Protein AF-A0A7S4HTW0-F1 (afdb_monomer_lite)

pLDDT: mean 77.47, std 12.2, range [44.06, 92.94]

Radius of gyration: 13.74 Å; chains: 1; bounding box: 31×40×32 Å

Secondary structure (DSSP, 8-state):
--HHHHHHHHHHH---HHHHHHHHHHHHHTT-SGGGHHHHHHHHGGGGGSTTTHHHHHHHHHHHHHH-GGGHHHHHHHHHHHHTS--S-HHHHHHHHHHHHHHHHH-HHHHGGGT-

InterPro domains:
  IPR016024 Armadillo-type fold [SSF48371] (3-113)
  IPR022542 Focadhesin/RST, DUF3730 [PF12530] (4-115)
  IPR045163 Focadhesin/RST1 [PTHR16212] (3-115)

Foldseek 3Di:
DDVVVVLVVVLVVDPDPVVSVVSLVVLLVCVLDVVCLVVSCVVLVVQCPPLVCVLSSLLSLLSNCVSPVVCVVVSVVSLVVLLPDDDPDVSSVVSSVVSLVSQCVVPVVRNPVVVD

Organism: NCBI:txid1487602

Structure (mmCIF, N/CA/C/O backbone):
data_AF-A0A7S4HTW0-F1
#
_entry.id   AF-A0A7S4HTW0-F1
#
loop_
_atom_site.group_PDB
_atom_site.id
_atom_site.type_symbol
_atom_site.label_atom_id
_atom_site.label_alt_id
_atom_site.label_comp_id
_atom_site.label_asym_id
_atom_site.label_entity_id
_atom_site.label_seq_id
_atom_site.pdbx_PDB_ins_code
_atom_site.Cartn_x
_atom_site.Cartn_y
_atom_site.Cartn_z
_atom_site.occupancy
_atom_site.B_iso_or_equiv
_atom_site.auth_seq_id
_atom_site.auth_comp_id
_atom_site.auth_asym_id
_atom_site.auth_atom_id
_atom_site.pdbx_PDB_model_num
ATOM 1 N N . ILE A 1 1 ? 3.308 24.337 -8.013 1.00 44.06 1 ILE A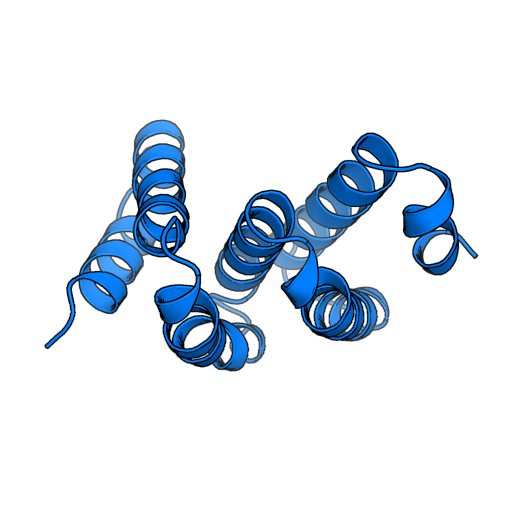 N 1
ATOM 2 C CA . ILE A 1 1 ? 2.303 23.729 -7.103 1.00 44.06 1 ILE A CA 1
ATOM 3 C C . ILE A 1 1 ? 1.699 22.551 -7.860 1.00 44.06 1 ILE A C 1
ATOM 5 O O . ILE A 1 1 ? 1.179 22.760 -8.945 1.00 44.06 1 ILE A O 1
ATOM 9 N N . GLY A 1 2 ? 1.962 21.319 -7.417 1.00 54.97 2 GLY A N 1
ATOM 10 C CA . GLY A 1 2 ? 1.760 20.112 -8.230 1.00 54.97 2 GLY A CA 1
ATOM 11 C C . GLY A 1 2 ? 0.291 19.713 -8.394 1.00 54.97 2 GLY A C 1
ATOM 12 O O . GLY A 1 2 ? -0.518 19.932 -7.501 1.00 54.97 2 GLY A O 1
ATOM 13 N N . LEU A 1 3 ? -0.033 19.065 -9.515 1.00 62.06 3 LEU A N 1
ATOM 14 C CA . LEU A 1 3 ? -1.338 18.433 -9.764 1.00 62.06 3 LEU A CA 1
ATOM 15 C C . LEU A 1 3 ? -1.679 17.343 -8.732 1.00 62.06 3 LEU A C 1
ATOM 17 O O . LEU A 1 3 ? -2.847 17.092 -8.465 1.00 62.06 3 LEU A O 1
ATOM 21 N N . LEU A 1 4 ? -0.667 16.727 -8.113 1.00 61.25 4 LEU A N 1
ATOM 22 C CA . LEU A 1 4 ? -0.826 15.634 -7.151 1.00 61.25 4 LEU A CA 1
ATOM 23 C C . LEU A 1 4 ? -1.678 16.024 -5.919 1.00 61.25 4 LEU A C 1
ATOM 25 O O . LEU A 1 4 ? -2.690 15.367 -5.689 1.00 61.25 4 LEU A O 1
ATOM 29 N N . PRO A 1 5 ? -1.363 17.098 -5.160 1.00 58.94 5 PRO A N 1
ATOM 30 C CA . PRO A 1 5 ? -2.214 17.535 -4.051 1.00 58.94 5 PRO A CA 1
ATOM 31 C C . PRO A 1 5 ? -3.611 18.003 -4.487 1.00 58.94 5 PRO A C 1
ATOM 33 O O . PRO A 1 5 ? -4.550 17.847 -3.717 1.00 58.94 5 PRO A O 1
ATOM 36 N N . LEU A 1 6 ? -3.786 18.514 -5.713 1.00 62.47 6 LEU A N 1
ATOM 37 C CA . LEU A 1 6 ? -5.107 18.896 -6.236 1.00 62.47 6 LEU A CA 1
ATOM 38 C C . LEU A 1 6 ? -5.983 17.678 -6.554 1.00 62.47 6 LEU A C 1
ATOM 40 O O . LEU A 1 6 ? -7.160 17.673 -6.207 1.00 62.47 6 LEU A O 1
ATOM 44 N N . LEU A 1 7 ? -5.409 16.636 -7.162 1.00 65.44 7 LEU A N 1
ATOM 45 C CA . LEU A 1 7 ? -6.106 15.374 -7.430 1.00 65.44 7 LEU A CA 1
ATOM 46 C C . LEU A 1 7 ? -6.454 14.644 -6.129 1.00 65.44 7 LEU A C 1
ATOM 48 O O . LEU A 1 7 ? -7.542 14.087 -6.005 1.00 65.44 7 LEU A O 1
ATOM 52 N N . MET A 1 8 ? -5.568 14.698 -5.132 1.00 62.75 8 MET A N 1
ATOM 53 C CA . MET A 1 8 ? -5.853 14.179 -3.793 1.00 62.75 8 MET A CA 1
ATOM 54 C C . MET A 1 8 ? -6.981 14.950 -3.100 1.00 62.75 8 MET A C 1
ATOM 56 O O . MET A 1 8 ? -7.924 14.337 -2.608 1.00 62.75 8 MET A O 1
ATOM 60 N N . TYR A 1 9 ? -6.940 16.283 -3.148 1.00 64.56 9 TYR A N 1
ATOM 61 C CA . TYR A 1 9 ? -7.990 17.139 -2.596 1.00 64.56 9 TYR A CA 1
ATOM 62 C C . TYR A 1 9 ? -9.346 16.953 -3.299 1.00 64.56 9 TYR A C 1
ATOM 64 O O . TYR A 1 9 ? -10.391 16.952 -2.651 1.00 64.56 9 TYR A O 1
ATOM 72 N N . GLN A 1 10 ? -9.358 16.755 -4.622 1.00 61.84 10 GLN A N 1
ATOM 73 C CA . GLN A 1 10 ? -10.582 16.420 -5.357 1.00 61.84 10 GLN A CA 1
ATOM 74 C C . GLN A 1 10 ? -11.102 15.028 -4.990 1.00 61.84 10 GLN A C 1
ATOM 76 O O . GLN A 1 10 ? -12.297 14.874 -4.764 1.00 61.84 10 GLN A O 1
ATOM 81 N N . SER A 1 11 ? -10.224 14.031 -4.848 1.00 61.78 11 SER A N 1
ATOM 82 C CA . SER A 1 11 ? -10.611 12.674 -4.442 1.00 61.78 11 SER A CA 1
ATOM 83 C C . SER A 1 11 ? -11.278 12.625 -3.061 1.00 61.78 11 SER A C 1
ATOM 85 O O . SER A 1 11 ? -12.131 11.773 -2.836 1.00 61.78 11 SER A O 1
ATOM 87 N N . GLU A 1 12 ? -10.915 13.507 -2.131 1.00 59.44 12 GLU A N 1
ATOM 88 C CA . GLU A 1 12 ? -11.567 13.604 -0.812 1.00 59.44 12 GLU A CA 1
ATOM 89 C C . GLU A 1 12 ? -12.953 14.262 -0.871 1.00 59.44 12 GLU A C 1
ATOM 91 O O . GLU A 1 12 ? -13.791 14.038 0.001 1.00 59.44 12 GLU A O 1
ATOM 96 N N . ARG A 1 13 ? -13.214 15.071 -1.901 1.00 63.84 13 ARG A N 1
ATOM 97 C CA . ARG A 1 13 ? -14.481 15.798 -2.076 1.00 63.84 13 ARG A CA 1
ATOM 98 C C . ARG A 1 13 ? -15.479 15.071 -2.973 1.00 63.84 13 ARG A C 1
ATOM 100 O O . ARG A 1 13 ? -16.671 15.381 -2.923 1.00 63.84 13 ARG A O 1
ATOM 107 N N . GLU A 1 14 ? -15.014 14.117 -3.773 1.00 64.69 14 GLU A N 1
ATOM 108 C CA . GLU A 1 14 ? -15.860 13.322 -4.656 1.00 64.69 14 GLU A CA 1
ATOM 109 C C . GLU A 1 14 ? -16.667 12.276 -3.882 1.00 64.69 14 GLU A C 1
ATOM 111 O O . GLU A 1 14 ? -16.128 11.311 -3.348 1.00 64.69 14 GLU A O 1
ATOM 116 N N . ARG A 1 15 ? -17.996 12.441 -3.869 1.00 55.78 15 ARG A N 1
ATOM 117 C CA . ARG A 1 15 ? -18.935 11.483 -3.249 1.00 55.78 15 ARG A CA 1
ATOM 118 C C . ARG A 1 15 ? -19.209 10.267 -4.133 1.00 55.78 15 ARG A C 1
ATOM 120 O O . ARG A 1 15 ? -19.797 9.287 -3.685 1.00 55.78 15 ARG A O 1
ATOM 127 N N . ASN A 1 16 ? -18.825 10.341 -5.407 1.00 57.66 16 ASN A N 1
ATOM 128 C CA . ASN A 1 16 ? -18.996 9.251 -6.350 1.00 57.66 16 ASN A CA 1
ATOM 129 C C . ASN A 1 16 ? -17.764 8.336 -6.317 1.00 57.66 16 ASN A C 1
ATOM 131 O O . ASN A 1 16 ? -16.721 8.654 -6.893 1.00 57.66 16 ASN A O 1
ATOM 135 N N . ASN A 1 17 ? -17.921 7.161 -5.702 1.00 57.16 17 ASN A N 1
ATOM 136 C CA . ASN A 1 17 ? -16.883 6.128 -5.585 1.00 57.16 17 ASN A CA 1
ATOM 137 C C . ASN A 1 17 ? -16.231 5.759 -6.932 1.00 57.16 17 ASN A C 1
ATOM 139 O O . ASN A 1 17 ? -15.057 5.389 -6.982 1.00 57.16 17 ASN A O 1
ATOM 143 N N . HIS A 1 18 ? -16.972 5.866 -8.039 1.00 58.78 18 HIS A N 1
ATOM 144 C CA . HIS A 1 18 ? -16.463 5.554 -9.371 1.00 58.78 18 HIS A CA 1
ATOM 145 C C . HIS A 1 18 ? -15.494 6.634 -9.879 1.00 58.78 18 HIS A C 1
ATOM 147 O O . HIS A 1 18 ? -14.424 6.318 -10.399 1.00 58.78 18 HIS A O 1
ATOM 153 N N . VAL A 1 19 ? -15.833 7.908 -9.666 1.00 59.22 19 VAL A N 1
ATOM 154 C CA . VAL A 1 19 ? -14.993 9.063 -10.029 1.00 59.22 19 VAL A CA 1
ATOM 155 C C . VAL A 1 19 ? -13.769 9.133 -9.119 1.00 59.22 19 VAL A C 1
ATOM 157 O O . VAL A 1 19 ? -12.651 9.285 -9.606 1.00 59.22 19 VAL A O 1
ATOM 160 N N . GLN A 1 20 ? -13.959 8.894 -7.821 1.00 61.06 20 GLN A N 1
ATOM 161 C CA . GLN A 1 20 ? -12.878 8.801 -6.845 1.00 61.06 20 GLN A CA 1
ATOM 162 C C . GLN A 1 20 ? -11.871 7.703 -7.219 1.00 61.06 20 GLN A C 1
ATOM 164 O O . GLN A 1 20 ? -10.665 7.941 -7.264 1.00 61.06 20 GLN A O 1
ATOM 169 N N . SER A 1 21 ? -12.352 6.506 -7.578 1.00 59.09 21 SER A N 1
ATOM 170 C CA . SER A 1 21 ? -11.487 5.414 -8.037 1.00 59.09 21 SER A CA 1
ATOM 171 C C . SER A 1 21 ? -10.690 5.799 -9.283 1.00 59.09 21 SER A C 1
ATOM 173 O O . SER A 1 21 ? -9.509 5.459 -9.363 1.00 59.09 21 SER A O 1
ATOM 175 N N . LYS A 1 22 ? -11.303 6.536 -10.218 1.00 65.81 22 LYS A N 1
ATOM 176 C CA . LYS A 1 22 ? -10.691 6.976 -11.480 1.00 65.81 22 LYS A CA 1
ATOM 177 C C . LYS A 1 22 ? -9.633 8.067 -11.270 1.00 65.81 22 LYS A C 1
ATOM 179 O O . LYS A 1 22 ? -8.553 7.979 -11.841 1.00 65.81 22 LYS A O 1
ATOM 184 N N . ILE A 1 23 ? -9.876 9.025 -10.375 1.00 65.19 23 ILE A N 1
ATOM 185 C CA . ILE A 1 23 ? -8.879 10.031 -9.960 1.00 65.19 23 ILE A CA 1
ATOM 186 C C . ILE A 1 23 ? -7.705 9.366 -9.226 1.00 65.19 23 ILE A C 1
ATOM 188 O O . ILE A 1 23 ? -6.542 9.692 -9.445 1.00 65.19 23 ILE A O 1
ATOM 192 N N . LEU A 1 24 ? -7.979 8.362 -8.393 1.00 62.97 24 LEU A N 1
ATOM 193 C CA . LEU A 1 24 ? -6.928 7.575 -7.744 1.00 62.97 24 LEU A CA 1
ATOM 194 C C . LEU A 1 24 ? -6.183 6.651 -8.724 1.00 62.97 24 LEU A C 1
ATOM 196 O O . LEU A 1 24 ? -5.115 6.140 -8.382 1.00 62.97 24 LEU A O 1
ATOM 200 N N . GLN A 1 25 ? -6.748 6.351 -9.899 1.00 63.50 25 GLN A N 1
ATOM 201 C CA . GLN A 1 25 ? -6.101 5.537 -10.939 1.00 63.50 25 GLN A CA 1
ATOM 202 C C . GLN A 1 25 ? -5.088 6.350 -11.753 1.00 63.50 25 GLN A C 1
ATOM 204 O O . GLN A 1 25 ? -4.057 5.799 -12.127 1.00 63.50 25 GLN A O 1
ATOM 209 N N . THR A 1 26 ? -5.305 7.653 -11.935 1.00 66.75 26 THR A N 1
ATOM 210 C CA . THR A 1 26 ? -4.392 8.518 -12.702 1.00 66.75 26 THR A CA 1
ATOM 211 C C . THR A 1 26 ? -3.118 8.894 -11.935 1.00 66.75 26 THR A C 1
ATOM 213 O O . THR A 1 26 ? -2.086 9.186 -12.536 1.00 66.75 26 THR A O 1
ATOM 216 N N . ILE A 1 27 ? -3.126 8.832 -10.597 1.00 63.75 27 ILE A N 1
ATOM 217 C CA . ILE A 1 27 ? -1.941 9.134 -9.772 1.00 63.75 27 ILE A CA 1
ATOM 218 C C . ILE A 1 27 ? -0.791 8.123 -9.997 1.00 63.75 27 ILE A C 1
ATOM 220 O O . ILE A 1 27 ? 0.342 8.551 -10.222 1.00 63.75 27 ILE A O 1
ATOM 224 N N . PRO A 1 28 ? -1.024 6.797 -9.988 1.00 58.78 28 PRO A N 1
ATOM 225 C CA . PRO A 1 28 ? -0.009 5.814 -10.374 1.00 58.78 28 PRO A CA 1
ATOM 226 C C . PRO A 1 28 ? 0.411 5.881 -11.848 1.00 58.78 28 PRO A C 1
ATOM 228 O O . PRO A 1 28 ? 1.535 5.497 -12.163 1.00 58.78 28 PRO A O 1
ATOM 231 N N . GLU A 1 29 ? -0.444 6.370 -12.753 1.00 64.25 29 GLU A N 1
ATOM 232 C CA . GLU A 1 29 ? -0.090 6.546 -14.173 1.00 64.25 29 GLU A CA 1
ATOM 233 C C . GLU A 1 29 ? 0.989 7.623 -14.361 1.00 64.25 29 GLU A C 1
ATOM 235 O O . GLU A 1 29 ? 1.889 7.457 -15.186 1.00 64.25 29 GLU A O 1
ATOM 240 N N . LEU A 1 30 ? 1.004 8.662 -13.521 1.00 61.66 30 LEU A N 1
ATOM 241 C CA . LEU A 1 30 ? 2.111 9.631 -13.446 1.00 61.66 30 LEU A CA 1
ATOM 242 C C . LEU A 1 30 ? 3.435 8.991 -12.986 1.00 61.66 30 LEU A C 1
ATOM 244 O O . LEU A 1 30 ? 4.512 9.517 -13.265 1.00 61.66 30 LEU A O 1
ATOM 248 N N . ALA A 1 31 ? 3.372 7.840 -12.314 1.00 56.88 31 ALA A N 1
ATOM 249 C CA . ALA A 1 31 ? 4.530 7.041 -11.935 1.00 56.88 31 ALA A CA 1
ATOM 250 C C . ALA A 1 31 ? 4.884 5.970 -12.982 1.00 56.88 31 ALA A C 1
ATOM 252 O O . ALA A 1 31 ? 5.606 5.034 -12.664 1.00 56.88 31 ALA A O 1
ATOM 253 N N . SER A 1 32 ? 4.427 6.072 -14.232 1.00 62.19 32 SER A N 1
ATOM 254 C CA . SER A 1 32 ? 4.818 5.116 -15.284 1.00 62.19 32 SER A CA 1
ATOM 255 C C . SER A 1 32 ? 6.309 5.204 -15.635 1.00 62.19 32 SER A C 1
ATOM 257 O O . SER A 1 32 ? 6.926 4.203 -15.989 1.00 62.19 32 SER A O 1
ATOM 259 N N . HIS A 1 33 ? 6.923 6.385 -15.487 1.00 67.44 33 HIS A N 1
ATOM 260 C CA . HIS A 1 33 ? 8.357 6.553 -15.709 1.00 67.44 33 HIS A CA 1
ATOM 261 C C . HIS A 1 33 ? 9.157 6.162 -14.450 1.00 67.44 33 HIS A C 1
ATOM 263 O O . HIS A 1 33 ? 8.848 6.648 -13.355 1.00 67.44 33 HIS A O 1
ATOM 269 N N . PRO A 1 34 ? 10.239 5.367 -14.552 1.00 65.62 34 PRO A N 1
ATOM 270 C CA . PRO A 1 34 ? 11.024 4.950 -13.390 1.00 65.62 34 PRO A CA 1
ATOM 271 C C . PRO A 1 34 ? 11.536 6.136 -12.556 1.00 65.62 34 PRO A C 1
ATOM 273 O O . PRO A 1 34 ? 11.553 6.105 -11.329 1.00 65.62 34 PRO A O 1
ATOM 276 N N . GLN A 1 35 ? 11.910 7.251 -13.166 1.00 71.25 35 GLN A N 1
ATOM 277 C CA . GLN A 1 35 ? 12.405 8.399 -12.393 1.00 71.25 35 GLN A CA 1
ATOM 278 C C . GLN A 1 35 ? 11.339 9.026 -11.470 1.00 71.25 35 GLN A C 1
ATOM 280 O O . GLN A 1 35 ? 11.688 9.649 -10.469 1.00 71.25 35 GLN A O 1
ATOM 285 N N . MET A 1 36 ? 10.050 8.783 -11.731 1.00 73.19 36 MET A N 1
ATOM 286 C CA . MET A 1 36 ? 8.935 9.324 -10.947 1.00 73.19 36 MET A CA 1
ATOM 287 C C . MET A 1 36 ? 8.617 8.519 -9.684 1.00 73.19 36 MET A C 1
ATOM 289 O O . MET A 1 36 ? 7.902 9.017 -8.818 1.00 73.19 36 MET A O 1
ATOM 293 N N . LEU A 1 37 ? 9.189 7.322 -9.505 1.00 79.62 37 LEU A N 1
ATOM 294 C CA . LEU A 1 37 ? 8.905 6.503 -8.322 1.00 79.62 37 LEU A CA 1
ATOM 295 C C . LEU A 1 37 ? 9.289 7.186 -7.019 1.00 79.62 37 LEU A C 1
ATOM 297 O O . LEU A 1 37 ? 8.507 7.204 -6.077 1.00 79.62 37 LEU A O 1
ATOM 301 N N . VAL A 1 38 ? 10.520 7.693 -6.941 1.00 79.62 38 VAL A N 1
ATOM 302 C CA . VAL A 1 38 ? 11.048 8.259 -5.697 1.00 79.62 38 VAL A CA 1
ATOM 303 C C . VAL A 1 38 ? 10.285 9.531 -5.310 1.00 79.62 38 VAL A C 1
ATOM 305 O O . VAL A 1 38 ? 9.873 9.606 -4.152 1.00 79.62 38 VAL A O 1
ATOM 308 N N . PRO A 1 39 ? 10.029 10.490 -6.2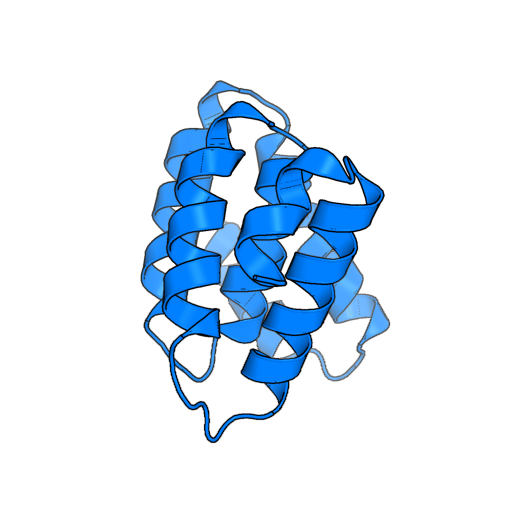24 1.00 78.88 39 PRO A N 1
ATOM 309 C CA . PRO A 1 39 ? 9.174 11.640 -5.939 1.00 78.88 39 PRO A CA 1
ATOM 310 C C . PRO A 1 39 ? 7.759 11.246 -5.507 1.00 78.88 39 PRO A C 1
ATOM 312 O O . PRO A 1 39 ? 7.308 11.683 -4.453 1.00 78.88 39 PRO A O 1
ATOM 315 N N . VAL A 1 40 ? 7.087 10.371 -6.265 1.00 81.31 40 VAL A N 1
ATOM 316 C CA . VAL A 1 40 ? 5.699 9.970 -5.984 1.00 81.31 40 VAL A CA 1
ATOM 317 C C . VAL A 1 40 ? 5.602 9.234 -4.648 1.00 81.31 40 VAL A C 1
ATOM 319 O O . VAL A 1 40 ? 4.760 9.568 -3.817 1.00 81.31 40 VAL A O 1
ATOM 322 N N . TYR A 1 41 ? 6.517 8.298 -4.383 1.00 84.31 41 TYR A N 1
ATOM 323 C CA . TYR A 1 41 ? 6.577 7.600 -3.100 1.00 84.31 41 TYR A CA 1
ATOM 324 C C . TYR A 1 41 ?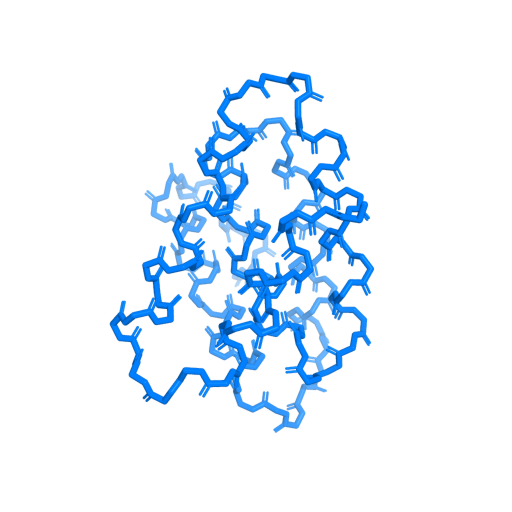 6.807 8.578 -1.941 1.00 84.31 41 TYR A C 1
ATOM 326 O O . TYR A 1 41 ? 6.114 8.496 -0.930 1.00 84.31 41 TYR A O 1
ATOM 334 N N . LYS A 1 42 ? 7.748 9.525 -2.077 1.00 83.94 42 LYS A N 1
ATOM 335 C CA . LYS A 1 42 ? 8.037 10.529 -1.038 1.00 83.94 42 LYS A CA 1
ATOM 336 C C . LYS A 1 42 ? 6.852 11.457 -0.762 1.00 83.94 42 LYS A C 1
ATOM 338 O O . LYS A 1 42 ? 6.709 11.896 0.373 1.00 83.94 42 LYS A O 1
ATOM 343 N N . SER A 1 43 ? 6.010 11.739 -1.755 1.00 82.38 43 SER A N 1
ATOM 344 C CA . SER A 1 43 ? 4.793 12.535 -1.561 1.00 82.38 43 SER A CA 1
ATOM 345 C C . SER A 1 43 ? 3.681 11.762 -0.848 1.00 82.38 43 SER A C 1
ATOM 347 O O . SER A 1 43 ? 2.956 12.354 -0.056 1.00 82.38 43 SER A O 1
ATOM 349 N N . ILE A 1 44 ? 3.548 10.455 -1.101 1.00 84.19 44 ILE A N 1
ATOM 350 C CA . ILE A 1 44 ? 2.446 9.638 -0.561 1.00 84.19 44 ILE A CA 1
ATOM 351 C C . ILE A 1 44 ? 2.780 9.054 0.818 1.00 84.19 44 ILE A C 1
ATOM 353 O O . ILE A 1 44 ? 1.931 9.047 1.704 1.00 84.19 44 ILE A O 1
ATOM 357 N N . ALA A 1 45 ? 4.009 8.574 1.025 1.00 86.62 45 ALA A N 1
ATOM 358 C CA . ALA A 1 45 ? 4.426 7.903 2.258 1.00 86.62 45 ALA A CA 1
ATOM 359 C C . ALA A 1 45 ? 4.089 8.653 3.567 1.00 86.62 45 ALA A C 1
ATOM 361 O O . ALA A 1 45 ? 3.569 8.006 4.477 1.00 86.62 45 ALA A O 1
ATOM 362 N N . PRO A 1 46 ? 4.317 9.977 3.706 1.00 87.06 46 PRO A N 1
ATOM 363 C CA . PRO A 1 46 ? 3.992 10.679 4.950 1.00 87.06 46 PRO A CA 1
ATOM 364 C C . PRO A 1 46 ? 2.486 10.732 5.247 1.00 87.06 46 PRO A C 1
ATOM 366 O O . PRO A 1 46 ? 2.105 10.837 6.412 1.00 87.06 46 PRO A O 1
ATOM 369 N N . LEU A 1 47 ? 1.626 10.611 4.230 1.00 85.62 47 LEU A N 1
ATOM 370 C CA . LEU A 1 47 ? 0.168 10.667 4.383 1.00 85.62 47 LEU A CA 1
ATOM 371 C C . LEU A 1 47 ? -0.390 9.442 5.112 1.00 85.62 47 LEU A C 1
ATOM 373 O O . LEU A 1 47 ? -1.452 9.514 5.718 1.00 85.62 47 LEU A O 1
ATOM 377 N N . VAL A 1 48 ? 0.355 8.335 5.135 1.00 87.06 48 VAL A N 1
ATOM 378 C CA . VAL A 1 48 ? -0.029 7.129 5.879 1.00 87.06 48 VAL A CA 1
ATOM 379 C C . VAL A 1 48 ? -0.105 7.376 7.393 1.00 87.06 48 VAL A C 1
ATOM 381 O O . VAL A 1 48 ? -0.824 6.673 8.100 1.00 87.06 48 VAL A O 1
ATOM 384 N N . ASN A 1 49 ? 0.586 8.399 7.902 1.00 85.88 49 ASN A N 1
ATOM 385 C CA . ASN A 1 49 ? 0.557 8.748 9.323 1.00 85.88 49 ASN A CA 1
ATOM 386 C C . ASN A 1 49 ? -0.686 9.555 9.733 1.00 85.88 49 ASN A C 1
ATOM 388 O O . ASN A 1 49 ? -0.932 9.716 10.926 1.00 85.88 49 ASN A O 1
ATOM 392 N N . ASN A 1 50 ? -1.467 10.065 8.778 1.00 85.94 50 ASN A N 1
ATOM 393 C CA . ASN A 1 50 ? -2.691 10.808 9.056 1.00 85.94 50 ASN A CA 1
ATOM 394 C C . ASN A 1 50 ? -3.902 9.881 8.881 1.00 85.94 50 ASN A C 1
ATOM 396 O O . ASN A 1 50 ? -4.218 9.472 7.769 1.00 85.94 50 ASN A O 1
ATOM 400 N N . SER A 1 51 ? -4.597 9.565 9.976 1.00 79.69 51 SER A N 1
ATOM 401 C CA . SER A 1 51 ? -5.691 8.584 10.009 1.00 79.69 51 SER A CA 1
ATOM 402 C C . SER A 1 51 ? -6.872 8.898 9.084 1.00 79.69 51 SER A C 1
ATOM 404 O O . SER A 1 51 ? -7.575 7.966 8.692 1.00 79.69 51 SER A O 1
ATOM 406 N N . ALA A 1 52 ? -7.084 10.166 8.716 1.00 80.75 52 ALA A N 1
ATOM 407 C CA . ALA A 1 52 ? -8.137 10.564 7.781 1.00 80.75 52 ALA A CA 1
ATOM 408 C C . ALA A 1 52 ? -7.804 10.177 6.330 1.00 80.75 52 ALA A C 1
ATOM 410 O O . ALA A 1 52 ? -8.690 9.816 5.565 1.00 80.75 52 ALA A O 1
ATOM 411 N N . VAL A 1 53 ? -6.520 10.206 5.959 1.00 83.38 53 VAL A N 1
ATOM 412 C CA . VAL A 1 53 ? -6.060 9.985 4.574 1.00 83.38 53 VAL A CA 1
ATOM 413 C C . VAL A 1 53 ? -5.226 8.712 4.404 1.00 83.38 53 VAL A C 1
ATOM 415 O O . VAL A 1 53 ? -4.932 8.296 3.283 1.00 83.38 53 VAL A O 1
ATOM 418 N N . ALA A 1 54 ? -4.892 8.038 5.506 1.00 85.44 54 ALA A N 1
ATOM 419 C CA . ALA A 1 54 ? -4.152 6.782 5.535 1.00 85.44 54 ALA A CA 1
ATOM 420 C C . ALA A 1 54 ? -4.769 5.666 4.669 1.00 85.44 54 ALA A C 1
ATOM 422 O O . ALA A 1 54 ? -3.998 5.011 3.961 1.00 85.44 54 ALA A O 1
ATOM 423 N N . PRO A 1 55 ? -6.106 5.447 4.641 1.00 84.94 55 PRO A N 1
ATOM 424 C CA . PRO A 1 55 ? -6.717 4.453 3.752 1.00 84.94 55 PRO A CA 1
ATOM 425 C C . PRO A 1 55 ? -6.353 4.690 2.281 1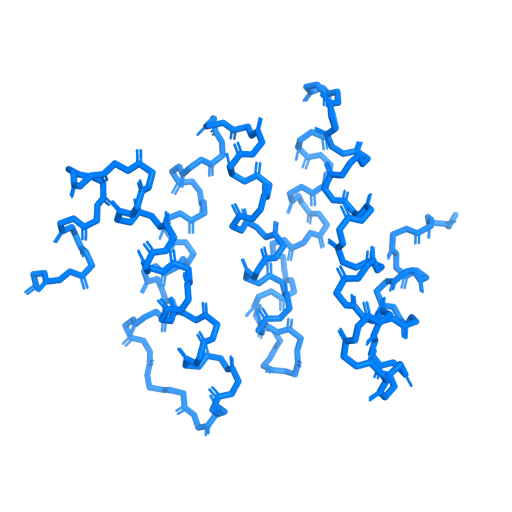.00 84.94 55 PRO A C 1
ATOM 427 O O . PRO A 1 55 ? -5.965 3.771 1.555 1.00 84.94 55 PRO A O 1
ATOM 430 N N . PHE A 1 56 ? -6.429 5.951 1.854 1.00 82.69 56 PHE A N 1
ATOM 431 C CA . PHE A 1 56 ? -6.151 6.374 0.487 1.00 82.69 56 PHE A CA 1
ATOM 432 C C . PHE A 1 56 ? -4.665 6.273 0.160 1.00 82.69 56 PHE A C 1
ATOM 434 O O . PHE A 1 56 ? -4.295 5.683 -0.857 1.00 82.69 56 PHE A O 1
ATOM 441 N N . ALA A 1 57 ? -3.810 6.782 1.048 1.00 86.50 57 ALA A N 1
ATOM 442 C CA . ALA A 1 57 ? -2.363 6.713 0.899 1.00 86.50 57 ALA A CA 1
ATOM 443 C C . ALA A 1 57 ? -1.879 5.261 0.770 1.00 86.50 57 ALA A C 1
ATOM 445 O O . ALA A 1 57 ? -1.075 4.950 -0.110 1.00 86.50 57 ALA A O 1
ATOM 446 N N . LEU A 1 58 ? -2.427 4.348 1.577 1.00 89.75 58 LEU A N 1
ATOM 447 C CA . LEU A 1 58 ? -2.084 2.930 1.524 1.00 89.75 58 LEU A CA 1
ATOM 448 C C . LEU A 1 58 ? -2.456 2.292 0.179 1.00 89.75 58 LEU A C 1
ATOM 450 O O . LEU A 1 58 ? -1.627 1.619 -0.437 1.00 89.75 58 LEU A O 1
ATOM 454 N N . ARG A 1 59 ? -3.674 2.542 -0.317 1.00 87.44 59 ARG A N 1
ATOM 455 C CA . ARG A 1 59 ? -4.121 2.040 -1.629 1.00 87.44 59 ARG A CA 1
ATOM 456 C C . ARG A 1 59 ? -3.271 2.594 -2.774 1.00 87.44 59 ARG A C 1
ATOM 458 O O . ARG A 1 59 ? -2.977 1.864 -3.720 1.00 87.44 59 ARG A O 1
ATOM 465 N N . LEU A 1 60 ? -2.850 3.858 -2.691 1.00 85.50 60 LEU A N 1
ATOM 466 C CA . LEU A 1 60 ? -1.957 4.467 -3.679 1.00 85.50 60 LEU A CA 1
ATOM 467 C C . LEU A 1 60 ? -0.573 3.808 -3.679 1.00 85.50 60 LEU A C 1
ATOM 469 O O . LEU A 1 60 ? -0.064 3.481 -4.751 1.00 85.50 60 LEU A O 1
ATOM 473 N N . LEU A 1 61 ? 0.012 3.548 -2.504 1.00 89.00 61 LEU A N 1
ATOM 474 C CA . LEU A 1 61 ? 1.285 2.825 -2.401 1.00 89.00 61 LEU A CA 1
ATOM 475 C C . LEU A 1 61 ? 1.179 1.383 -2.919 1.00 89.00 61 LEU A C 1
ATOM 477 O O . LEU A 1 61 ? 2.096 0.919 -3.595 1.00 89.00 61 LEU A O 1
ATOM 481 N N . CYS A 1 62 ? 0.055 0.703 -2.672 1.00 88.88 62 CYS A N 1
ATOM 482 C CA . CYS A 1 62 ? -0.203 -0.639 -3.199 1.00 88.88 62 CYS A CA 1
ATOM 483 C C . CYS A 1 62 ? -0.212 -0.650 -4.734 1.00 88.88 62 CYS A C 1
ATOM 485 O O . CYS A 1 62 ? 0.475 -1.448 -5.368 1.00 88.88 62 CYS A O 1
ATOM 487 N N . ARG A 1 63 ? -0.924 0.299 -5.353 1.00 84.25 63 ARG A N 1
ATOM 488 C CA . ARG A 1 63 ? -0.945 0.449 -6.817 1.00 84.25 63 ARG A CA 1
ATOM 489 C C . ARG A 1 63 ? 0.422 0.820 -7.387 1.00 84.25 63 ARG A C 1
ATOM 491 O O . ARG A 1 63 ? 0.801 0.312 -8.439 1.00 84.25 63 ARG A O 1
ATOM 498 N N . LEU A 1 64 ? 1.157 1.692 -6.699 1.00 86.00 64 LEU A N 1
ATOM 499 C CA . LEU A 1 64 ? 2.510 2.083 -7.090 1.00 86.00 64 LEU A CA 1
ATOM 500 C C . LEU A 1 64 ? 3.450 0.875 -7.110 1.00 86.00 64 LEU A C 1
ATOM 502 O O . LEU A 1 64 ? 4.187 0.698 -8.076 1.00 86.00 64 LEU A O 1
ATOM 506 N N . TRP A 1 65 ? 3.373 0.020 -6.087 1.00 88.56 65 TRP A N 1
ATOM 507 C CA . TRP A 1 65 ? 4.094 -1.249 -6.060 1.00 88.56 65 TRP A CA 1
ATOM 508 C C . TRP A 1 65 ? 3.708 -2.159 -7.233 1.00 88.56 65 TRP A C 1
ATOM 510 O O . TRP A 1 65 ? 4.604 -2.630 -7.928 1.00 88.56 65 TRP A O 1
ATOM 520 N N . LYS A 1 66 ? 2.413 -2.348 -7.516 1.00 84.31 66 LYS A N 1
ATOM 521 C CA . LYS A 1 66 ? 1.971 -3.171 -8.658 1.00 84.31 66 LYS A CA 1
ATOM 522 C C . LYS A 1 66 ? 2.535 -2.696 -9.998 1.00 84.31 66 LYS A C 1
ATOM 524 O O . LYS A 1 66 ? 2.812 -3.500 -10.878 1.00 84.31 66 LYS A O 1
ATOM 529 N N . LYS A 1 67 ? 2.714 -1.384 -10.168 1.00 83.69 67 LYS A N 1
ATOM 530 C CA . LYS A 1 67 ? 3.351 -0.814 -11.365 1.00 83.69 67 LYS A CA 1
ATOM 531 C C . LYS A 1 67 ? 4.872 -0.933 -11.338 1.00 83.69 67 LYS A C 1
ATOM 533 O O . LYS A 1 67 ? 5.491 -1.046 -12.391 1.00 83.69 67 LYS A O 1
ATOM 538 N N . GLN A 1 68 ? 5.480 -0.861 -10.157 1.00 81.88 68 GLN A N 1
ATOM 539 C CA . GLN A 1 68 ? 6.924 -0.859 -9.982 1.00 81.88 68 GLN A CA 1
ATOM 540 C C . GLN A 1 68 ? 7.350 -1.734 -8.804 1.00 81.88 68 GLN A C 1
ATOM 542 O O . GLN A 1 68 ? 7.449 -1.273 -7.664 1.00 81.88 68 GLN A O 1
ATOM 547 N N . ASP A 1 69 ? 7.713 -2.982 -9.100 1.00 84.38 69 ASP A N 1
ATOM 548 C CA . ASP A 1 69 ? 7.990 -3.993 -8.073 1.00 84.38 69 ASP A CA 1
ATOM 549 C C . ASP A 1 69 ? 9.093 -3.584 -7.079 1.00 84.38 69 ASP A C 1
ATOM 551 O O . ASP A 1 69 ? 9.070 -3.933 -5.903 1.00 84.38 69 ASP A O 1
ATOM 555 N N . ARG A 1 70 ? 10.028 -2.732 -7.507 1.00 86.25 70 ARG A N 1
ATOM 556 C CA . ARG A 1 70 ? 11.110 -2.201 -6.662 1.00 86.25 70 ARG A CA 1
ATOM 557 C C . ARG A 1 70 ? 10.648 -1.384 -5.445 1.00 86.25 70 ARG A C 1
ATOM 559 O O . ARG A 1 70 ? 11.450 -1.168 -4.538 1.00 86.25 70 ARG A O 1
ATOM 566 N N . SER A 1 71 ? 9.397 -0.913 -5.388 1.00 86.19 71 SER A N 1
ATOM 567 C CA . SER A 1 71 ? 8.849 -0.300 -4.166 1.00 86.19 71 SER A CA 1
ATOM 568 C C . SER A 1 71 ? 8.192 -1.297 -3.214 1.00 86.19 71 SER A C 1
ATOM 570 O O . SER A 1 71 ? 7.779 -0.874 -2.134 1.00 86.19 71 SER A O 1
ATOM 572 N N . PHE A 1 72 ? 8.132 -2.590 -3.561 1.00 88.88 72 PHE A N 1
ATOM 573 C CA . PHE A 1 72 ? 7.462 -3.616 -2.759 1.00 88.88 72 PHE A CA 1
ATOM 574 C C . PHE A 1 72 ? 7.950 -3.627 -1.318 1.00 88.88 72 PHE A C 1
ATOM 576 O O . PHE A 1 72 ? 7.136 -3.495 -0.416 1.00 88.88 72 PHE A O 1
ATOM 583 N N . ARG A 1 73 ? 9.271 -3.700 -1.090 1.00 88.62 73 ARG A N 1
ATOM 584 C CA . ARG A 1 73 ? 9.835 -3.756 0.270 1.00 88.62 73 ARG A CA 1
ATOM 585 C C . ARG A 1 73 ? 9.342 -2.590 1.132 1.00 88.62 73 ARG A C 1
ATOM 587 O O . ARG A 1 73 ? 8.845 -2.811 2.226 1.00 88.62 73 ARG A O 1
ATOM 594 N N . LYS A 1 74 ? 9.408 -1.361 0.612 1.00 89.75 74 LYS A N 1
ATOM 595 C CA . LYS A 1 74 ? 8.988 -0.168 1.362 1.00 89.75 74 LYS A CA 1
ATOM 596 C C . LYS A 1 74 ? 7.480 -0.152 1.620 1.00 89.75 74 LYS A C 1
ATOM 598 O O . LYS A 1 74 ? 7.048 0.198 2.711 1.00 89.75 74 LYS A O 1
ATOM 603 N N . PHE A 1 75 ? 6.687 -0.542 0.623 1.00 91.62 75 PHE A N 1
ATOM 604 C CA . PHE A 1 75 ? 5.239 -0.673 0.770 1.00 91.62 75 PHE A CA 1
ATOM 605 C C . PHE A 1 75 ? 4.866 -1.750 1.798 1.00 91.62 75 PHE A C 1
ATOM 607 O O . PHE A 1 75 ? 4.012 -1.510 2.648 1.00 91.62 75 PHE A O 1
ATOM 614 N N . ARG A 1 76 ? 5.541 -2.900 1.762 1.00 90.88 76 ARG A N 1
ATOM 615 C CA . ARG A 1 76 ? 5.363 -4.011 2.697 1.00 90.88 76 ARG A CA 1
ATOM 616 C C . ARG A 1 76 ? 5.606 -3.568 4.136 1.00 90.88 76 ARG A C 1
ATOM 618 O O . ARG A 1 76 ? 4.761 -3.825 4.984 1.00 90.88 76 ARG A O 1
ATOM 625 N N . ASP A 1 77 ? 6.699 -2.853 4.396 1.00 91.56 77 ASP A N 1
ATOM 626 C CA . ASP A 1 77 ? 7.032 -2.374 5.745 1.00 91.56 77 ASP A CA 1
ATOM 627 C C . ASP A 1 77 ? 5.946 -1.421 6.289 1.00 91.56 77 ASP A C 1
ATOM 629 O O . ASP A 1 77 ? 5.553 -1.497 7.456 1.00 91.56 77 ASP A O 1
ATOM 633 N N . VAL A 1 78 ? 5.394 -0.561 5.424 1.00 92.44 78 VAL A N 1
ATOM 634 C CA . VAL A 1 78 ? 4.263 0.319 5.761 1.00 92.44 78 VAL A CA 1
ATOM 635 C C . VAL A 1 78 ? 2.990 -0.485 6.045 1.00 92.44 78 VAL A C 1
ATOM 637 O O . VAL A 1 78 ? 2.304 -0.221 7.034 1.00 92.44 78 VAL A O 1
ATOM 640 N N . LEU A 1 79 ? 2.671 -1.465 5.197 1.00 92.94 79 LEU A N 1
ATOM 641 C CA . LEU A 1 79 ? 1.480 -2.300 5.344 1.00 92.94 79 LEU A CA 1
ATOM 642 C C . LEU A 1 79 ? 1.537 -3.141 6.623 1.00 92.94 79 LEU A C 1
ATOM 644 O O . LEU A 1 79 ? 0.543 -3.185 7.340 1.00 92.94 79 LEU A O 1
ATOM 648 N N . LEU A 1 80 ? 2.690 -3.734 6.949 1.00 90.88 80 LEU A N 1
ATOM 649 C CA . LEU A 1 80 ? 2.907 -4.460 8.205 1.00 90.88 80 LEU A CA 1
ATOM 650 C C . LEU A 1 80 ? 2.732 -3.536 9.414 1.00 90.88 80 LEU A C 1
ATOM 652 O O . LEU A 1 80 ? 1.995 -3.864 10.338 1.00 90.88 80 LEU A O 1
ATOM 656 N N . SER A 1 81 ? 3.331 -2.339 9.384 1.00 91.12 81 SER A N 1
ATOM 657 C CA . SER A 1 81 ? 3.178 -1.360 10.470 1.00 91.12 81 SER A CA 1
ATOM 658 C C . SER A 1 81 ? 1.715 -0.988 10.727 1.00 91.12 81 SER A C 1
ATOM 660 O O . SER A 1 81 ? 1.318 -0.787 11.875 1.00 91.12 81 SER A O 1
ATOM 662 N N . LEU A 1 82 ? 0.905 -0.888 9.670 1.00 89.81 82 LEU A N 1
ATOM 663 C CA . LEU A 1 82 ? -0.528 -0.648 9.801 1.00 89.81 82 LEU A CA 1
ATOM 664 C C . LEU A 1 82 ? -1.283 -1.901 10.243 1.00 89.81 82 LEU A C 1
ATOM 666 O O . LEU A 1 82 ? -2.135 -1.785 11.113 1.00 89.81 82 LEU A O 1
ATOM 670 N N . ALA A 1 83 ? -0.989 -3.074 9.690 1.00 88.44 83 ALA A N 1
ATOM 671 C CA . ALA A 1 83 ? -1.676 -4.316 10.038 1.00 88.44 83 ALA A CA 1
ATOM 672 C C . ALA A 1 83 ? -1.504 -4.677 11.523 1.00 88.44 83 ALA A C 1
ATOM 674 O O . ALA A 1 83 ? -2.460 -5.105 12.164 1.00 88.44 83 ALA A O 1
ATOM 675 N N . SER A 1 84 ? -0.326 -4.414 12.099 1.00 88.06 84 SER A N 1
ATOM 676 C CA . SER A 1 84 ? -0.046 -4.672 13.517 1.00 88.06 84 SER A CA 1
ATOM 677 C C . SER A 1 84 ? -0.724 -3.688 14.481 1.00 88.06 84 SER A C 1
ATOM 679 O O . SER A 1 84 ? -0.732 -3.916 15.691 1.00 88.06 84 SER A O 1
ATOM 681 N N . LYS A 1 85 ? -1.278 -2.573 13.988 1.00 88.19 85 LYS A N 1
ATOM 682 C CA . LYS A 1 85 ? -1.938 -1.557 14.821 1.00 88.19 85 LYS A CA 1
ATOM 683 C C . LYS A 1 85 ? -3.441 -1.811 14.901 1.00 88.19 85 LYS A C 1
ATOM 685 O O . LYS A 1 85 ? -4.104 -2.066 13.900 1.00 88.19 85 LYS A O 1
ATOM 690 N N . LYS A 1 86 ? -4.015 -1.642 16.096 1.00 85.94 86 LYS A N 1
ATOM 691 C CA . LYS A 1 86 ? -5.473 -1.565 16.252 1.00 85.94 86 LYS A CA 1
ATOM 692 C C . LYS A 1 86 ? -5.966 -0.213 15.740 1.00 85.94 86 LYS A C 1
ATOM 694 O O . LYS A 1 86 ? -5.671 0.819 16.335 1.00 85.94 86 LYS A O 1
ATOM 699 N N . HIS A 1 87 ? -6.744 -0.232 14.662 1.00 84.81 87 HIS A N 1
ATOM 700 C CA . HIS A 1 87 ? -7.389 0.964 14.115 1.00 84.81 87 HIS A CA 1
ATOM 701 C C . HIS A 1 87 ? -8.831 1.068 14.605 1.00 84.81 87 HIS A C 1
ATOM 703 O O . HIS A 1 87 ? -9.566 0.082 14.588 1.00 84.81 87 HIS A O 1
ATOM 709 N N . SER A 1 88 ? -9.263 2.261 15.002 1.00 85.62 88 SER A N 1
ATOM 710 C CA . SER A 1 88 ? -10.687 2.570 15.189 1.00 85.62 88 SER A CA 1
ATOM 711 C C . SER A 1 88 ? -11.386 2.819 13.848 1.00 85.62 88 SER A C 1
ATOM 713 O O . SER A 1 88 ? -12.544 2.451 13.690 1.00 85.62 88 SER A O 1
ATOM 715 N N . ASN A 1 89 ? -10.664 3.365 12.864 1.00 85.19 89 ASN A N 1
ATOM 716 C CA . ASN A 1 89 ? -11.175 3.650 11.524 1.00 85.19 89 ASN A CA 1
ATOM 717 C C . ASN A 1 89 ? -11.321 2.361 10.685 1.00 85.19 89 ASN A C 1
ATOM 719 O O . ASN A 1 89 ? -10.335 1.675 10.395 1.00 85.19 89 ASN A O 1
ATOM 723 N N . GLU A 1 90 ? -12.551 2.043 10.279 1.00 87.56 90 GLU A N 1
ATOM 724 C CA . GLU A 1 90 ? -12.875 0.880 9.444 1.00 87.56 90 GLU A CA 1
ATOM 725 C C . GLU A 1 90 ? -12.284 0.965 8.035 1.00 87.56 90 GLU A C 1
ATOM 727 O O . GLU A 1 90 ? -11.852 -0.050 7.488 1.00 87.56 90 GLU A O 1
ATOM 732 N N . GLU A 1 91 ? -12.165 2.162 7.461 1.00 84.44 91 GLU A N 1
ATOM 733 C CA . GLU A 1 91 ? -11.598 2.343 6.124 1.00 84.44 91 GLU A CA 1
ATOM 734 C C . GLU A 1 91 ? -10.116 1.964 6.074 1.00 84.44 91 GLU A C 1
ATOM 736 O O . GLU A 1 91 ? -9.643 1.442 5.056 1.00 84.44 91 GLU A O 1
ATOM 741 N N . ILE A 1 92 ? -9.382 2.170 7.177 1.00 87.19 92 ILE A N 1
ATOM 742 C CA . ILE A 1 92 ? -7.986 1.731 7.297 1.00 87.19 92 ILE A CA 1
ATOM 743 C C . ILE A 1 92 ? -7.940 0.203 7.294 1.00 87.19 92 ILE A C 1
ATOM 745 O O . ILE A 1 92 ? -7.187 -0.373 6.511 1.00 87.19 92 ILE A O 1
ATOM 749 N N . LYS A 1 93 ? -8.784 -0.459 8.098 1.00 89.88 93 LYS A N 1
ATOM 750 C CA . LYS A 1 93 ? -8.858 -1.932 8.152 1.00 89.88 93 LYS A CA 1
ATOM 751 C C . LYS A 1 93 ? -9.190 -2.524 6.784 1.00 89.88 93 LYS A C 1
ATOM 753 O O . LYS A 1 93 ? -8.500 -3.429 6.322 1.00 89.88 93 LYS A O 1
ATOM 758 N N . LEU A 1 94 ? -10.203 -1.974 6.112 1.00 87.38 94 LEU A N 1
ATOM 759 C CA . LEU A 1 94 ? -10.601 -2.390 4.767 1.00 87.38 94 LEU A CA 1
ATOM 760 C C . LEU A 1 94 ? -9.464 -2.199 3.765 1.00 87.38 94 LEU A C 1
ATOM 762 O O . LEU A 1 94 ? -9.190 -3.081 2.958 1.00 87.38 94 LEU A O 1
ATOM 766 N N . SER A 1 95 ? -8.773 -1.061 3.820 1.00 86.12 95 SER A N 1
ATOM 767 C CA . SER A 1 95 ? -7.648 -0.783 2.924 1.00 86.12 95 SER A CA 1
ATOM 768 C C . SER A 1 95 ? -6.474 -1.729 3.156 1.00 86.12 95 SER A C 1
ATOM 770 O O . SER A 1 95 ? -5.894 -2.199 2.180 1.00 86.12 95 SER A O 1
ATOM 772 N N . VAL A 1 96 ? -6.165 -2.062 4.412 1.00 91.62 96 VAL A N 1
ATOM 773 C CA . VAL A 1 96 ? -5.162 -3.079 4.764 1.00 91.62 96 VAL A CA 1
ATOM 774 C C . VAL A 1 96 ? -5.559 -4.442 4.197 1.00 91.62 96 VAL A C 1
ATOM 776 O O . VAL A 1 96 ? -4.770 -5.042 3.472 1.00 91.62 96 VAL A O 1
ATOM 779 N N . ALA A 1 97 ? -6.792 -4.896 4.439 1.00 90.25 97 ALA A N 1
ATOM 780 C CA . ALA A 1 97 ? -7.276 -6.190 3.955 1.00 90.25 97 ALA A CA 1
ATOM 781 C C . ALA A 1 97 ? -7.240 -6.297 2.421 1.00 90.25 97 ALA A C 1
ATOM 783 O O . ALA A 1 97 ? -6.765 -7.293 1.874 1.00 90.25 97 ALA A O 1
ATOM 784 N N . VAL A 1 98 ? -7.681 -5.249 1.715 1.00 88.00 98 VAL A N 1
ATOM 785 C CA . VAL A 1 98 ? -7.613 -5.178 0.247 1.00 88.00 98 VAL A CA 1
ATOM 786 C C . VAL A 1 98 ? -6.166 -5.255 -0.238 1.00 88.00 98 VAL A C 1
ATOM 788 O O . VAL A 1 98 ? -5.885 -5.996 -1.174 1.00 88.00 98 VAL A O 1
ATOM 791 N N . CYS A 1 99 ? -5.244 -4.535 0.406 1.00 89.12 99 CYS A N 1
ATOM 792 C CA . CYS A 1 99 ? -3.830 -4.560 0.042 1.00 89.12 99 CYS A CA 1
ATOM 793 C C . CYS A 1 99 ? -3.191 -5.938 0.263 1.00 89.12 99 CYS A C 1
ATOM 795 O O . CYS A 1 99 ? -2.447 -6.393 -0.599 1.00 89.12 99 CYS A O 1
ATOM 797 N N . ILE A 1 100 ? -3.499 -6.619 1.372 1.00 90.75 100 ILE A N 1
ATOM 798 C CA . ILE A 1 100 ? -3.002 -7.978 1.648 1.00 90.75 100 I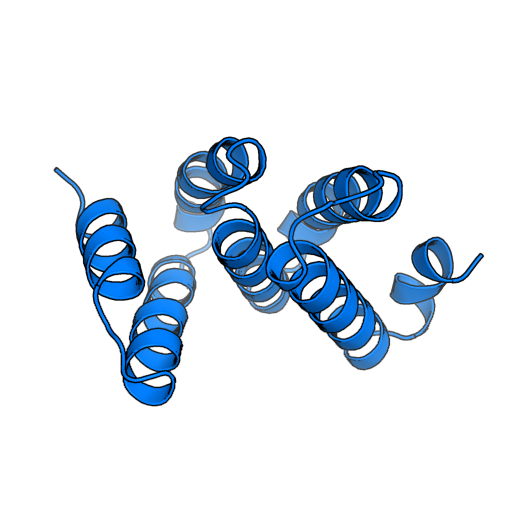LE A CA 1
ATOM 799 C C . ILE A 1 100 ? -3.529 -8.960 0.599 1.00 90.75 100 ILE A C 1
ATOM 801 O O . ILE A 1 100 ? -2.744 -9.689 -0.003 1.00 90.75 100 ILE A O 1
ATOM 805 N N . ARG A 1 101 ? -4.839 -8.936 0.316 1.00 89.50 101 ARG A N 1
ATOM 806 C CA . ARG A 1 101 ? -5.439 -9.754 -0.750 1.00 89.50 101 ARG A CA 1
ATOM 807 C C . ARG A 1 101 ? -4.731 -9.517 -2.081 1.00 89.50 101 ARG A C 1
ATOM 809 O O . ARG A 1 101 ? -4.386 -10.466 -2.776 1.00 89.50 101 ARG A O 1
ATOM 816 N N . ASP A 1 102 ? -4.515 -8.254 -2.429 1.00 87.81 102 ASP A N 1
ATOM 817 C CA . ASP A 1 102 ? -3.844 -7.865 -3.662 1.00 87.81 102 ASP A CA 1
ATOM 818 C C . ASP A 1 102 ? -2.395 -8.381 -3.724 1.00 87.81 102 ASP A C 1
ATOM 820 O O . ASP A 1 102 ? -1.969 -8.799 -4.795 1.00 87.81 102 ASP A O 1
ATOM 824 N N . ILE A 1 103 ? -1.662 -8.419 -2.604 1.00 89.44 103 ILE A N 1
ATOM 825 C CA . ILE A 1 103 ? -0.334 -9.054 -2.525 1.00 89.44 103 ILE A CA 1
ATOM 826 C C . ILE A 1 103 ? -0.420 -10.554 -2.797 1.00 89.44 103 ILE A C 1
ATOM 828 O O . ILE A 1 103 ? 0.324 -11.063 -3.635 1.00 89.44 103 ILE A O 1
ATOM 832 N N . CYS A 1 104 ? -1.336 -11.252 -2.125 1.00 87.44 104 CYS A N 1
ATOM 833 C CA . CYS A 1 104 ? -1.505 -12.694 -2.288 1.00 87.44 104 CYS A CA 1
ATOM 834 C C . CYS A 1 104 ? -1.864 -13.078 -3.730 1.00 87.44 104 CYS A C 1
ATOM 836 O O . CYS A 1 104 ? -1.383 -14.093 -4.227 1.00 87.44 104 CYS A O 1
ATOM 838 N N . MET A 1 105 ? -2.678 -12.258 -4.403 1.00 85.69 105 MET A N 1
ATOM 839 C CA . MET A 1 105 ? -3.091 -12.482 -5.792 1.00 85.69 105 MET A CA 1
ATOM 840 C C . MET A 1 105 ? -1.949 -12.286 -6.800 1.00 85.69 105 MET A C 1
ATOM 842 O O . MET A 1 105 ? -1.910 -12.996 -7.799 1.00 85.69 105 MET A O 1
ATOM 846 N N . GLU A 1 106 ? -1.021 -11.353 -6.558 1.00 84.62 106 GLU A N 1
ATOM 847 C CA . GLU A 1 106 ? 0.155 -11.147 -7.428 1.00 84.62 106 GLU A CA 1
ATOM 848 C C . GLU A 1 106 ? 1.238 -12.219 -7.210 1.00 84.62 106 GLU A C 1
ATOM 850 O O . GLU A 1 106 ? 2.029 -12.513 -8.103 1.00 84.62 106 GLU A O 1
ATOM 855 N N . GLY A 1 107 ? 1.301 -12.810 -6.014 1.00 80.62 107 GLY A N 1
ATOM 856 C CA . GLY A 1 107 ? 2.265 -13.855 -5.695 1.00 80.62 107 GLY A CA 1
ATOM 857 C C . GLY A 1 107 ? 1.999 -14.475 -4.324 1.00 80.62 107 GLY A C 1
ATOM 858 O O . GLY A 1 107 ? 2.280 -13.824 -3.316 1.00 80.62 107 GLY A O 1
ATOM 859 N N . PRO A 1 108 ? 1.552 -15.744 -4.242 1.00 69.31 108 PRO A N 1
ATOM 860 C CA . PRO A 1 108 ? 1.201 -16.385 -2.971 1.00 69.31 108 PRO A CA 1
ATOM 861 C C . PRO A 1 108 ? 2.345 -16.385 -1.945 1.00 69.31 108 PRO A C 1
ATOM 863 O O . PRO A 1 108 ? 2.115 -16.204 -0.753 1.00 69.31 108 PRO A O 1
ATOM 866 N N . SER A 1 109 ? 3.595 -16.509 -2.407 1.00 75.00 109 SER A N 1
ATOM 867 C CA . SER A 1 109 ? 4.794 -16.488 -1.557 1.00 75.00 109 SER A CA 1
ATOM 868 C C . SER A 1 109 ? 5.089 -15.128 -0.920 1.00 75.00 109 SER A C 1
ATOM 870 O O . SER A 1 109 ? 5.823 -15.064 0.059 1.00 75.00 109 SER A O 1
ATOM 872 N N . ARG A 1 110 ? 4.527 -14.037 -1.454 1.00 75.62 110 ARG A N 1
ATOM 873 C CA . ARG A 1 110 ? 4.717 -12.671 -0.941 1.00 75.62 110 ARG A CA 1
ATOM 874 C C . ARG A 1 110 ? 3.715 -12.311 0.158 1.00 75.62 110 ARG A C 1
ATOM 876 O O . ARG A 1 110 ? 3.943 -11.354 0.891 1.00 75.62 110 ARG A O 1
ATOM 883 N N . GLY A 1 111 ? 2.610 -13.053 0.249 1.00 67.69 111 GLY A N 1
ATOM 884 C CA . GLY A 1 111 ? 1.538 -12.845 1.223 1.00 67.69 111 GLY A CA 1
ATOM 885 C C . GLY A 1 111 ? 1.724 -13.586 2.550 1.00 67.69 111 GLY A C 1
ATOM 886 O O . GLY A 1 111 ? 1.020 -13.287 3.510 1.00 67.69 111 GLY A O 1
ATOM 887 N N . SER A 1 112 ? 2.661 -14.536 2.620 1.00 71.00 112 SER A N 1
ATOM 888 C CA . SER A 1 112 ? 2.849 -15.423 3.778 1.00 71.00 112 SER A CA 1
ATOM 889 C C . SER A 1 112 ? 3.150 -14.672 5.078 1.00 71.00 112 SER A C 1
ATOM 891 O O . SER A 1 112 ? 2.603 -15.026 6.117 1.00 71.00 112 SER A O 1
ATOM 893 N N . GLU A 1 113 ? 3.931 -13.591 5.010 1.00 69.88 113 GLU A N 1
ATOM 894 C CA . GLU A 1 113 ? 4.297 -12.749 6.162 1.00 69.88 113 GLU A CA 1
ATOM 895 C C . GLU A 1 113 ? 3.111 -11.968 6.769 1.00 69.88 113 GLU A C 1
ATOM 897 O O . GLU A 1 113 ? 3.244 -11.398 7.847 1.00 69.88 113 GLU A O 1
ATOM 902 N N . PHE A 1 114 ? 1.960 -11.903 6.087 1.00 67.38 114 PHE A N 1
ATOM 903 C CA . PHE A 1 114 ? 0.761 -11.203 6.572 1.00 67.38 114 PHE A CA 1
ATOM 904 C C . PHE A 1 114 ? -0.283 -12.133 7.203 1.00 67.38 114 PHE A C 1
ATOM 906 O O . PHE A 1 114 ? -1.272 -11.646 7.750 1.00 67.38 114 PHE A O 1
ATOM 913 N N . ILE A 1 115 ? -0.109 -13.450 7.060 1.00 65.25 115 ILE A N 1
ATOM 914 C CA . ILE A 1 115 ? -1.081 -14.478 7.473 1.00 65.25 115 ILE A CA 1
ATOM 915 C C . ILE A 1 115 ? -0.516 -15.358 8.606 1.00 65.25 115 ILE A C 1
ATOM 917 O O . ILE A 1 115 ? -1.279 -16.064 9.262 1.00 65.25 115 ILE A O 1
ATOM 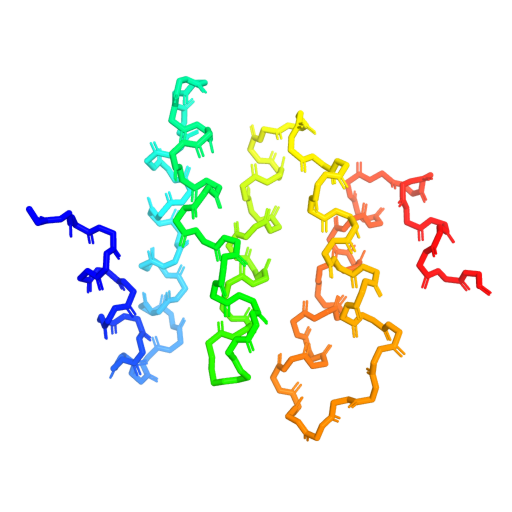921 N N . SER A 1 116 ? 0.800 -15.306 8.843 1.00 55.81 116 SER A N 1
ATOM 922 C CA . SER A 1 116 ? 1.486 -15.932 9.983 1.00 55.81 116 SER A CA 1
ATOM 923 C C . SER A 1 116 ? 1.267 -15.167 11.282 1.00 55.81 116 SER A C 1
ATOM 925 O O . SER A 1 116 ? 1.007 -15.827 12.308 1.00 55.81 116 SER A O 1
#

Sequence (116 aa):
IGLLPLLMYQSERERNNHVQSKILQTIPELASHPQMLVPVYKSIAPLVNNSAVAPFALRLLCRLWKKQDRSFRKFRDVLLSLASKKHSNEEIKLSVAVCIRDICMEGPSRGSEFIS